Protein AF-A0AAN9AF46-F1 (afdb_monomer_lite)

Structure (mmCIF, N/CA/C/O backbone):
data_AF-A0AAN9AF46-F1
#
_entry.id   AF-A0AAN9AF46-F1
#
loop_
_atom_site.group_PDB
_atom_site.id
_atom_site.type_symbol
_atom_site.label_atom_id
_atom_site.label_alt_id
_atom_site.label_comp_id
_atom_site.label_asym_id
_atom_site.label_entity_id
_atom_site.label_seq_id
_atom_site.pdbx_PDB_ins_code
_atom_site.Cartn_x
_atom_site.Cartn_y
_atom_site.Cartn_z
_atom_site.occupancy
_atom_site.B_iso_or_equiv
_atom_site.auth_seq_id
_atom_site.auth_comp_id
_atom_site.auth_asym_id
_atom_site.auth_atom_id
_atom_site.pdbx_PDB_model_num
ATOM 1 N N . MET A 1 1 ? 28.782 8.458 -15.892 1.00 40.12 1 MET A N 1
ATOM 2 C CA . MET A 1 1 ? 27.442 8.728 -15.322 1.00 40.12 1 MET A CA 1
ATOM 3 C C . MET A 1 1 ? 26.686 7.405 -15.179 1.00 40.12 1 MET A C 1
ATOM 5 O O . MET A 1 1 ? 25.931 7.044 -16.067 1.00 40.12 1 MET A O 1
ATOM 9 N N . SER A 1 2 ? 26.943 6.622 -14.124 1.00 39.41 2 SER A N 1
ATOM 10 C CA . SER A 1 2 ? 26.251 5.338 -13.918 1.00 39.41 2 SER A CA 1
ATOM 11 C C . SER A 1 2 ? 25.066 5.574 -12.990 1.00 39.41 2 SER A C 1
ATOM 13 O O . SER A 1 2 ? 25.229 5.701 -11.774 1.00 39.41 2 SER A O 1
ATOM 15 N N . ALA A 1 3 ? 23.881 5.752 -13.575 1.00 45.16 3 ALA A N 1
ATOM 16 C CA . ALA A 1 3 ? 22.650 5.851 -12.813 1.00 45.16 3 ALA A CA 1
ATOM 17 C C . ALA A 1 3 ? 22.499 4.555 -12.010 1.00 45.16 3 ALA A C 1
ATOM 19 O O . ALA A 1 3 ? 22.362 3.475 -12.582 1.00 45.16 3 ALA A O 1
ATOM 20 N N . ARG A 1 4 ? 22.550 4.667 -10.679 1.00 47.28 4 ARG A N 1
ATOM 21 C CA . ARG A 1 4 ? 22.200 3.611 -9.721 1.00 47.28 4 ARG A CA 1
ATOM 22 C C . ARG A 1 4 ? 20.720 3.264 -9.912 1.00 47.28 4 ARG A C 1
ATOM 24 O O . ARG A 1 4 ? 19.848 3.729 -9.179 1.00 47.28 4 ARG A O 1
ATOM 31 N N . GLY A 1 5 ? 20.430 2.520 -10.972 1.00 47.03 5 GLY A N 1
ATOM 32 C CA . GLY A 1 5 ? 19.110 2.030 -11.312 1.00 47.03 5 GLY A CA 1
ATOM 33 C C . GLY A 1 5 ? 18.732 0.976 -10.291 1.00 47.03 5 GLY A C 1
ATOM 34 O O . GLY A 1 5 ? 19.109 -0.185 -10.425 1.00 47.03 5 GLY A O 1
ATOM 35 N N . GLY A 1 6 ? 18.020 1.385 -9.239 1.00 57.06 6 GLY A N 1
ATOM 36 C CA . GLY A 1 6 ? 17.290 0.439 -8.404 1.00 57.06 6 GLY A CA 1
ATOM 37 C C . GLY A 1 6 ? 16.488 -0.457 -9.340 1.00 57.06 6 GLY A C 1
ATOM 38 O O . GLY A 1 6 ? 15.697 0.053 -10.132 1.00 57.06 6 GLY A O 1
ATOM 39 N N . ARG A 1 7 ? 16.778 -1.763 -9.323 1.00 62.22 7 ARG A N 1
ATOM 40 C CA . ARG A 1 7 ? 16.138 -2.743 -10.204 1.00 62.22 7 ARG A CA 1
ATOM 41 C C . ARG A 1 7 ? 14.623 -2.622 -10.030 1.00 62.22 7 ARG A C 1
ATOM 43 O O . ARG A 1 7 ? 14.100 -2.976 -8.974 1.00 62.22 7 ARG A O 1
ATOM 50 N N . CYS A 1 8 ? 13.969 -2.046 -11.035 1.00 67.38 8 CYS A N 1
ATOM 51 C CA . CYS A 1 8 ? 12.526 -2.082 -11.213 1.00 67.38 8 CYS A CA 1
ATOM 52 C C . CYS A 1 8 ? 12.187 -3.476 -11.736 1.00 67.38 8 CYS A C 1
ATOM 54 O O . CYS A 1 8 ? 12.842 -3.955 -12.663 1.00 67.38 8 CYS A O 1
ATOM 56 N N . GLY A 1 9 ? 11.227 -4.143 -11.113 1.00 74.50 9 GLY A N 1
ATOM 57 C CA . GLY A 1 9 ? 10.830 -5.488 -11.492 1.00 74.50 9 GLY A CA 1
ATOM 58 C C . GLY A 1 9 ? 9.361 -5.742 -11.211 1.00 74.50 9 GLY A C 1
ATOM 59 O O . GLY A 1 9 ? 8.673 -4.938 -10.580 1.00 74.50 9 GLY A O 1
ATOM 60 N N . ILE A 1 10 ? 8.899 -6.892 -11.681 1.00 74.44 10 ILE A N 1
ATOM 61 C CA . ILE A 1 10 ? 7.574 -7.428 -11.388 1.00 74.44 10 ILE A CA 1
ATOM 62 C C . ILE A 1 10 ? 7.758 -8.486 -10.298 1.00 74.44 10 ILE A C 1
ATOM 64 O O . ILE A 1 10 ? 8.640 -9.342 -10.401 1.00 74.44 10 ILE A O 1
ATOM 68 N N . ASN A 1 11 ? 7.005 -8.384 -9.206 1.00 77.06 11 ASN A N 1
ATOM 69 C CA . ASN A 1 11 ? 7.031 -9.389 -8.148 1.00 77.06 11 ASN A CA 1
ATOM 70 C C . ASN A 1 11 ? 6.230 -10.637 -8.566 1.00 77.06 11 ASN A C 1
ATOM 72 O O . ASN A 1 11 ? 5.553 -10.647 -9.588 1.00 77.06 11 ASN A O 1
ATOM 76 N N . GLN A 1 12 ? 6.273 -11.701 -7.765 1.00 74.56 12 GLN A N 1
ATOM 77 C CA . GLN A 1 12 ? 5.569 -12.959 -8.067 1.00 74.56 12 GLN A CA 1
ATOM 78 C C . GLN A 1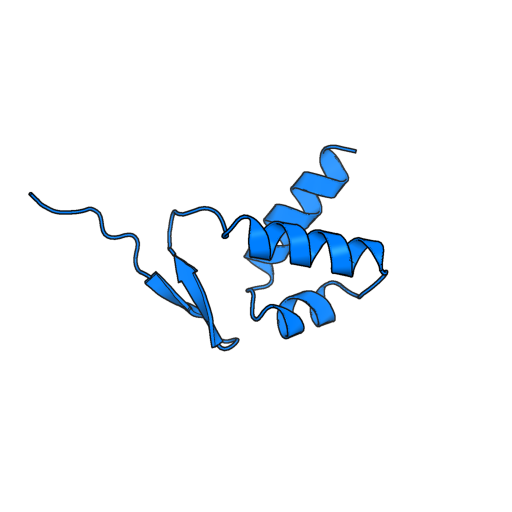 12 ? 4.038 -12.821 -8.125 1.00 74.56 12 GLN A C 1
ATOM 80 O O . GLN A 1 12 ? 3.362 -13.709 -8.629 1.00 74.56 12 GLN A O 1
ATOM 85 N N . LEU A 1 13 ? 3.497 -11.716 -7.612 1.00 72.88 13 LEU A N 1
ATOM 86 C CA . LEU A 1 13 ? 2.078 -11.383 -7.671 1.00 72.88 13 LEU A CA 1
ATOM 87 C C . LEU A 1 13 ? 1.743 -10.518 -8.896 1.00 72.88 13 LEU A C 1
ATOM 89 O O . LEU A 1 13 ? 0.590 -10.158 -9.071 1.00 72.88 13 LEU A O 1
ATOM 93 N N . GLY A 1 14 ? 2.715 -10.168 -9.741 1.00 73.62 14 GLY A N 1
ATOM 94 C CA . GLY A 1 14 ? 2.496 -9.319 -10.915 1.00 73.62 14 GLY A CA 1
ATOM 95 C C . GLY A 1 14 ? 2.576 -7.812 -10.641 1.00 73.62 14 GLY A C 1
ATOM 96 O O . GLY A 1 14 ? 2.356 -7.017 -11.549 1.00 73.62 14 GLY A O 1
ATOM 97 N N . GLY A 1 15 ? 2.902 -7.387 -9.418 1.00 77.25 15 GLY A N 1
ATOM 98 C CA . GLY A 1 15 ? 3.011 -5.973 -9.062 1.00 77.25 15 GLY A CA 1
ATOM 99 C C . GLY A 1 15 ? 4.396 -5.387 -9.308 1.00 77.25 15 GLY A C 1
ATOM 100 O O . GLY A 1 15 ? 5.423 -6.028 -9.072 1.00 77.25 15 GLY A O 1
ATOM 101 N N . HIS A 1 16 ? 4.429 -4.129 -9.742 1.00 75.25 16 HIS A N 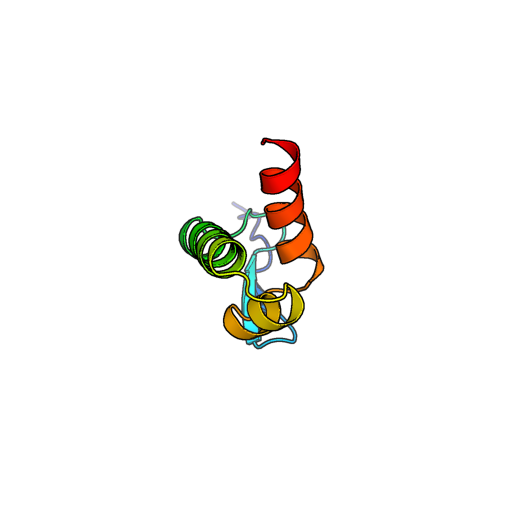1
ATOM 102 C CA . HIS A 1 16 ? 5.672 -3.387 -9.923 1.00 75.25 16 HIS A CA 1
ATOM 103 C C . HIS A 1 16 ? 6.305 -3.020 -8.578 1.00 75.25 16 HIS A C 1
ATOM 105 O O . HIS A 1 16 ? 5.666 -2.419 -7.712 1.00 75.25 16 HIS A O 1
ATOM 111 N N . TYR A 1 17 ? 7.589 -3.331 -8.423 1.00 73.50 17 TYR A N 1
ATOM 112 C CA . TYR A 1 17 ? 8.394 -2.918 -7.280 1.00 73.50 17 TYR A CA 1
ATOM 113 C C . TYR A 1 17 ? 9.719 -2.322 -7.752 1.00 73.50 17 TYR A C 1
ATOM 115 O O . TYR A 1 17 ? 10.245 -2.672 -8.806 1.00 73.50 17 TYR A O 1
ATOM 123 N N . ALA A 1 18 ? 10.266 -1.408 -6.957 1.00 72.25 18 ALA A N 1
ATOM 124 C CA . ALA A 1 18 ? 11.573 -0.819 -7.200 1.00 72.25 18 ALA A CA 1
ATOM 125 C C . ALA A 1 18 ? 12.473 -1.102 -5.998 1.00 72.25 18 ALA A C 1
ATOM 127 O O . ALA A 1 18 ? 12.240 -0.597 -4.899 1.00 72.25 18 ALA A O 1
ATOM 128 N N . ASN A 1 19 ? 13.506 -1.918 -6.209 1.00 69.62 19 ASN A N 1
ATOM 129 C CA . ASN A 1 19 ? 14.459 -2.265 -5.160 1.00 69.62 19 ASN A CA 1
ATOM 130 C C . ASN A 1 19 ? 15.150 -1.013 -4.605 1.00 69.62 19 ASN A C 1
ATOM 132 O O . ASN A 1 19 ? 15.694 -0.207 -5.365 1.00 69.62 19 ASN A O 1
ATOM 136 N N . GLY A 1 20 ? 15.133 -0.864 -3.278 1.00 69.56 20 GLY A N 1
ATOM 137 C CA . GLY A 1 20 ? 15.720 0.280 -2.574 1.00 69.56 20 GLY A CA 1
ATOM 138 C C . GLY A 1 20 ? 14.916 1.580 -2.675 1.00 69.56 20 GLY A C 1
ATOM 139 O O . GLY A 1 20 ? 15.410 2.622 -2.252 1.00 69.56 20 GLY A O 1
ATOM 140 N N . ARG A 1 21 ? 13.696 1.548 -3.229 1.00 72.94 21 ARG A N 1
ATOM 141 C CA . ARG A 1 21 ? 12.788 2.699 -3.245 1.00 72.94 21 ARG A CA 1
ATOM 142 C C . ARG A 1 21 ? 11.547 2.403 -2.400 1.00 72.94 21 ARG A C 1
ATOM 144 O O . ARG A 1 21 ? 11.031 1.287 -2.452 1.00 72.94 21 ARG A O 1
ATOM 151 N N . PRO A 1 22 ? 11.048 3.383 -1.631 1.00 71.56 22 PRO A N 1
ATOM 152 C CA . PRO A 1 22 ? 9.804 3.212 -0.895 1.00 71.56 22 PRO A CA 1
ATOM 153 C C . PRO A 1 22 ? 8.639 3.011 -1.871 1.00 71.56 22 PRO A C 1
ATOM 155 O O . PRO A 1 22 ? 8.658 3.548 -2.982 1.00 71.56 22 PRO A O 1
ATOM 158 N N . LEU A 1 23 ? 7.607 2.269 -1.451 1.00 73.06 23 LEU A N 1
ATOM 159 C CA . LEU A 1 23 ? 6.404 2.064 -2.265 1.00 73.06 23 LEU A CA 1
ATOM 160 C C . LEU A 1 23 ? 5.827 3.412 -2.729 1.00 73.06 23 LEU A C 1
ATOM 162 O O . LEU A 1 23 ? 5.904 4.395 -1.984 1.00 73.06 23 LEU A O 1
ATOM 166 N N . PRO A 1 24 ? 5.195 3.488 -3.909 1.00 78.56 24 PRO A N 1
ATOM 167 C CA . PRO A 1 24 ? 4.499 4.695 -4.325 1.00 78.56 24 PRO A CA 1
ATOM 168 C C . PRO A 1 24 ? 3.465 5.130 -3.269 1.00 78.56 24 PRO A C 1
ATOM 170 O O . PRO A 1 24 ? 2.789 4.273 -2.689 1.00 78.56 24 PRO A O 1
ATOM 173 N N . PRO A 1 25 ? 3.315 6.440 -3.004 1.00 77.12 25 PRO A N 1
ATOM 174 C CA . PRO A 1 25 ? 2.362 6.936 -2.015 1.00 77.12 25 PRO A CA 1
ATOM 175 C C . PRO A 1 25 ? 0.924 6.487 -2.313 1.00 77.12 25 PRO A C 1
ATOM 177 O O . PRO A 1 25 ? 0.215 6.110 -1.391 1.00 77.12 25 PRO A O 1
ATOM 180 N N . MET A 1 26 ? 0.505 6.403 -3.581 1.00 78.62 26 MET A N 1
ATOM 181 C CA . MET A 1 26 ? -0.819 5.861 -3.936 1.00 78.62 26 MET A CA 1
ATOM 182 C C . MET A 1 26 ? -1.037 4.418 -3.461 1.00 78.62 26 MET A C 1
ATOM 184 O O . MET A 1 26 ? -2.117 4.091 -2.975 1.00 78.62 26 MET A O 1
ATOM 188 N N . THR A 1 27 ? -0.027 3.552 -3.578 1.00 79.50 27 THR A N 1
ATOM 189 C CA . THR A 1 27 ? -0.120 2.161 -3.107 1.00 79.50 27 THR A CA 1
ATOM 190 C C . THR A 1 27 ? -0.190 2.114 -1.586 1.00 79.50 27 THR A C 1
ATOM 192 O O . THR A 1 27 ? -0.994 1.374 -1.034 1.00 79.50 27 THR A O 1
ATOM 195 N N . ARG A 1 28 ? 0.598 2.95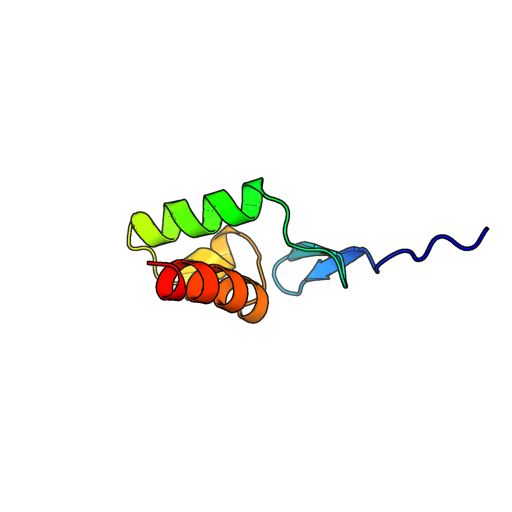8 -0.913 1.00 80.56 28 ARG A N 1
ATOM 196 C CA . ARG A 1 28 ? 0.570 3.134 0.544 1.00 80.56 28 ARG A CA 1
ATOM 197 C C . ARG A 1 28 ? -0.813 3.555 1.057 1.00 80.56 28 ARG A C 1
ATOM 199 O O . ARG A 1 28 ? -1.358 2.905 1.943 1.00 80.56 28 ARG A O 1
ATOM 206 N N . TRP A 1 29 ? -1.420 4.561 0.429 1.00 82.31 29 TRP A N 1
ATOM 207 C CA . TRP A 1 29 ? -2.782 5.008 0.741 1.00 82.31 29 TRP A CA 1
ATOM 208 C C . TRP A 1 29 ? -3.830 3.913 0.518 1.00 82.31 29 TRP A C 1
ATOM 210 O O . TRP A 1 29 ? -4.719 3.737 1.345 1.00 82.31 29 TRP A O 1
ATOM 220 N N . ARG A 1 30 ? -3.707 3.131 -0.559 1.00 83.25 30 ARG A N 1
ATOM 221 C CA . ARG A 1 30 ? -4.610 2.002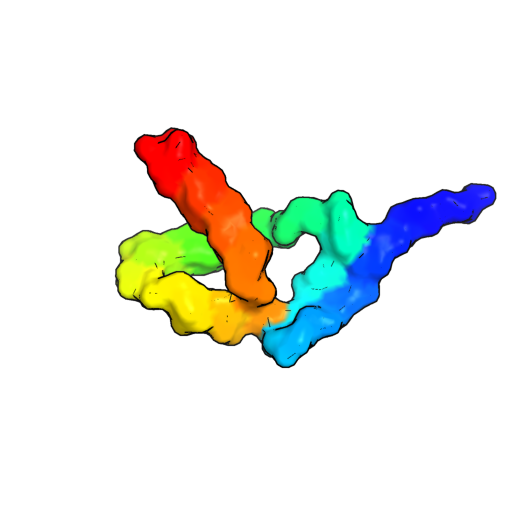 -0.822 1.00 83.25 30 ARG A CA 1
ATOM 222 C C . ARG A 1 30 ? -4.476 0.867 0.193 1.00 83.25 30 ARG A C 1
ATOM 224 O O . ARG A 1 30 ? -5.495 0.305 0.579 1.00 83.25 30 ARG A O 1
ATOM 231 N N . ILE A 1 31 ? -3.257 0.560 0.654 1.00 82.69 31 ILE A N 1
ATOM 232 C CA . ILE A 1 31 ? -3.029 -0.397 1.753 1.00 82.69 31 ILE A CA 1
ATOM 233 C C . ILE A 1 31 ? -3.808 0.052 2.995 1.00 82.69 31 ILE A C 1
ATOM 235 O O . ILE A 1 31 ? -4.535 -0.744 3.583 1.00 82.69 31 ILE A O 1
ATOM 239 N N . LEU A 1 32 ? -3.691 1.334 3.350 1.00 81.44 32 LEU A N 1
ATOM 240 C CA . LEU A 1 32 ? -4.363 1.920 4.509 1.00 81.44 32 LEU A CA 1
ATOM 241 C C . LEU A 1 32 ? -5.885 1.908 4.379 1.00 81.44 32 LEU A C 1
ATOM 243 O O . LEU A 1 32 ? -6.567 1.491 5.307 1.00 81.44 32 LEU A O 1
ATOM 247 N N . GLN A 1 33 ? -6.428 2.316 3.230 1.00 85.50 33 GLN A N 1
ATOM 248 C CA . GLN A 1 33 ? -7.878 2.318 3.018 1.00 85.50 33 GLN A CA 1
ATOM 249 C C . GLN A 1 33 ? -8.486 0.922 3.160 1.00 85.50 33 GLN A C 1
ATOM 251 O O . GLN A 1 33 ? -9.502 0.767 3.832 1.00 85.50 33 GLN A O 1
ATOM 256 N N . LEU 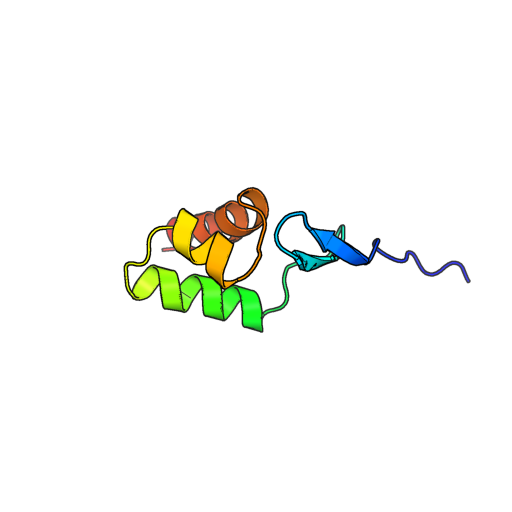A 1 34 ? -7.857 -0.097 2.570 1.00 83.94 34 LEU A N 1
ATOM 257 C CA . LEU A 1 34 ? -8.366 -1.463 2.660 1.00 83.94 34 LEU A CA 1
ATOM 258 C C . LEU A 1 34 ? -8.225 -2.032 4.079 1.00 83.94 34 LEU A C 1
ATOM 260 O O . LEU A 1 34 ? -9.130 -2.713 4.556 1.00 83.94 34 LEU A O 1
ATOM 264 N N . ALA A 1 35 ? -7.132 -1.711 4.775 1.00 82.88 35 ALA A N 1
ATOM 265 C CA . ALA A 1 35 ? -6.953 -2.067 6.180 1.00 82.88 35 ALA A CA 1
ATOM 266 C C . ALA A 1 35 ? -8.040 -1.444 7.073 1.00 82.88 35 ALA A C 1
ATOM 268 O O . ALA A 1 35 ? -8.641 -2.144 7.885 1.00 82.88 35 ALA A O 1
ATOM 269 N N . LEU A 1 36 ? -8.344 -0.156 6.879 1.00 83.12 36 LEU A N 1
ATOM 270 C CA . LEU A 1 36 ? -9.404 0.555 7.605 1.00 83.12 36 LEU A CA 1
ATOM 271 C C . LEU A 1 36 ? -10.800 -0.002 7.304 1.00 83.12 36 LEU A C 1
ATOM 273 O O . LEU A 1 36 ? -11.660 -0.015 8.177 1.00 83.12 36 LEU A O 1
ATOM 277 N N . MET A 1 37 ? -11.018 -0.507 6.089 1.00 85.06 37 MET A N 1
ATOM 278 C CA . MET A 1 37 ? -12.245 -1.214 5.708 1.00 85.06 37 MET A CA 1
ATOM 279 C C . MET A 1 37 ? -12.354 -2.627 6.312 1.00 85.06 37 MET A C 1
ATOM 281 O O . MET A 1 37 ? -13.340 -3.316 6.063 1.00 85.06 37 MET A O 1
ATOM 285 N N . GLY A 1 38 ? -11.362 -3.080 7.087 1.00 82.94 38 GLY A N 1
ATOM 286 C CA . GLY A 1 38 ? -11.369 -4.391 7.737 1.00 82.94 38 GLY A CA 1
ATOM 287 C C . GLY A 1 38 ? -10.979 -5.552 6.819 1.00 82.94 38 GLY A C 1
ATOM 288 O O . GLY A 1 38 ? -11.213 -6.711 7.167 1.00 82.94 38 GLY A O 1
ATOM 289 N N . TYR A 1 39 ? -10.381 -5.281 5.652 1.00 82.88 39 TYR A N 1
ATOM 290 C CA . TYR A 1 39 ? -9.876 -6.351 4.794 1.00 82.88 39 TYR A CA 1
ATOM 291 C C . TYR A 1 39 ? -8.696 -7.055 5.457 1.00 82.88 39 TYR A C 1
ATOM 293 O O . TYR A 1 39 ? -7.808 -6.436 6.046 1.00 82.88 39 TYR A O 1
ATOM 301 N N . ARG A 1 40 ? -8.655 -8.381 5.313 1.00 81.25 40 ARG A N 1
ATOM 302 C CA . ARG A 1 40 ? -7.540 -9.169 5.833 1.00 81.25 40 ARG A CA 1
ATOM 303 C C . ARG A 1 40 ? -6.256 -8.829 5.073 1.00 81.25 40 ARG A C 1
ATOM 305 O O . ARG A 1 40 ? -6.289 -8.687 3.849 1.00 81.25 40 ARG A O 1
ATOM 312 N N . PRO A 1 41 ? -5.100 -8.803 5.752 1.00 73.69 41 PRO A N 1
ATOM 313 C CA . PRO A 1 41 ? -3.821 -8.429 5.148 1.00 73.69 41 PRO A CA 1
ATOM 314 C C . PRO A 1 41 ? -3.445 -9.290 3.933 1.00 73.69 41 PRO A C 1
ATOM 316 O O . PRO A 1 41 ? -2.908 -8.786 2.950 1.00 73.69 41 PRO A O 1
ATOM 319 N N . CYS A 1 42 ? -3.785 -10.582 3.956 1.00 80.56 42 CYS A N 1
ATOM 320 C CA . CYS A 1 42 ? -3.583 -11.488 2.825 1.00 80.56 42 CYS A CA 1
ATOM 321 C C . CYS A 1 42 ? -4.415 -11.108 1.591 1.00 80.56 42 CYS A C 1
ATOM 323 O O . CYS A 1 42 ? -3.923 -11.205 0.468 1.00 80.56 42 CYS A O 1
ATOM 325 N N . ASP A 1 43 ? -5.647 -10.644 1.790 1.00 83.25 43 ASP A N 1
ATOM 326 C CA . ASP A 1 43 ? -6.541 -10.238 0.710 1.00 83.25 43 ASP A CA 1
ATOM 327 C C . ASP A 1 43 ? -6.093 -8.886 0.130 1.00 83.25 43 ASP A C 1
ATOM 329 O O . ASP A 1 43 ? -6.124 -8.699 -1.086 1.00 83.25 43 ASP A O 1
ATOM 333 N N . ILE A 1 44 ? -5.555 -7.989 0.961 1.00 81.69 44 ILE A N 1
ATOM 334 C CA . ILE A 1 44 ? -4.981 -6.707 0.522 1.00 81.69 44 ILE A CA 1
ATOM 335 C C . ILE A 1 44 ? -3.699 -6.909 -0.295 1.00 81.69 44 ILE A C 1
ATOM 337 O O . ILE A 1 44 ? -3.548 -6.311 -1.363 1.00 81.69 44 ILE A O 1
ATOM 341 N N . SER A 1 45 ? -2.788 -7.778 0.162 1.00 81.00 45 SER A N 1
ATOM 342 C CA . SER A 1 45 ? -1.570 -8.126 -0.585 1.00 81.00 45 SER A CA 1
ATOM 343 C C . SER A 1 45 ? -1.885 -8.670 -1.979 1.00 81.00 45 SER A C 1
ATOM 345 O O . SER A 1 45 ? -1.190 -8.322 -2.935 1.00 81.00 45 SER A O 1
ATOM 347 N N . ARG A 1 46 ? -2.959 -9.460 -2.117 1.00 80.12 46 ARG A N 1
ATOM 348 C CA . ARG A 1 46 ? -3.436 -9.946 -3.419 1.00 80.12 46 ARG A CA 1
ATOM 349 C C . ARG A 1 46 ? -4.066 -8.841 -4.268 1.00 80.12 46 ARG A C 1
ATOM 351 O O . ARG A 1 46 ? -3.744 -8.759 -5.444 1.00 80.12 46 ARG A O 1
ATOM 358 N N . HIS A 1 47 ? -4.899 -7.969 -3.697 1.00 80.69 47 HIS A N 1
ATOM 359 C CA . HIS A 1 47 ? -5.535 -6.871 -4.445 1.00 80.69 47 HIS A CA 1
ATOM 360 C C . HIS A 1 47 ? -4.533 -5.853 -4.989 1.00 80.69 47 HIS A C 1
ATOM 362 O O . HIS A 1 47 ? -4.715 -5.314 -6.078 1.00 80.69 47 HIS A O 1
ATOM 368 N N . LEU A 1 48 ? -3.481 -5.570 -4.223 1.00 78.50 48 LEU A N 1
ATOM 369 C CA . LEU A 1 48 ? -2.472 -4.582 -4.598 1.00 78.50 48 LEU A CA 1
ATOM 370 C C . LEU A 1 48 ? -1.272 -5.202 -5.309 1.00 78.50 48 LEU A C 1
ATOM 372 O O . LEU A 1 48 ? -0.379 -4.468 -5.729 1.00 78.50 48 LEU A O 1
ATOM 376 N N . LEU A 1 49 ? -1.259 -6.532 -5.448 1.00 79.19 49 LEU A N 1
ATOM 377 C CA . LEU A 1 49 ? -0.153 -7.297 -6.012 1.00 79.19 49 LEU A CA 1
ATOM 378 C C . LEU A 1 49 ? 1.169 -6.925 -5.318 1.00 79.19 49 LEU A C 1
ATOM 380 O O . LEU A 1 49 ? 2.192 -6.742 -5.964 1.00 79.19 49 LEU A O 1
ATOM 384 N N . VAL A 1 50 ? 1.153 -6.743 -3.993 1.00 76.38 50 VAL A N 1
ATOM 385 C CA . VAL A 1 50 ? 2.317 -6.335 -3.189 1.00 76.38 50 VAL A CA 1
ATOM 386 C C . VAL A 1 50 ? 2.769 -7.508 -2.328 1.00 76.38 50 VAL A C 1
ATOM 388 O O . VAL A 1 50 ? 1.964 -8.117 -1.625 1.00 76.38 50 VAL A O 1
ATOM 391 N N . SER A 1 51 ? 4.073 -7.799 -2.325 1.00 76.88 51 SER A N 1
ATOM 392 C CA . SER A 1 51 ? 4.653 -8.853 -1.487 1.00 76.88 51 SER A CA 1
ATOM 393 C C . SER A 1 51 ? 4.344 -8.643 0.001 1.00 76.88 51 SER A C 1
ATOM 395 O O . SER A 1 51 ? 4.426 -7.521 0.505 1.00 76.88 51 SER A O 1
ATOM 397 N N . HIS A 1 52 ?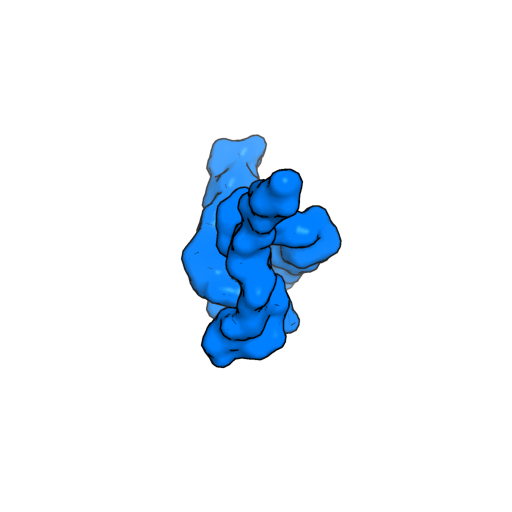 4.080 -9.733 0.728 1.00 70.31 52 HIS A N 1
ATOM 398 C CA . HIS A 1 52 ? 3.728 -9.713 2.156 1.00 70.31 52 HIS A CA 1
ATOM 399 C C . HIS A 1 52 ? 4.674 -8.860 3.020 1.00 70.31 52 HIS A C 1
ATOM 401 O O . HIS A 1 52 ? 4.205 -8.094 3.858 1.00 70.31 52 HIS A O 1
ATOM 407 N N . GLY A 1 53 ? 5.989 -8.915 2.778 1.00 69.75 53 GLY A N 1
ATOM 408 C CA . GLY A 1 53 ? 6.965 -8.106 3.521 1.00 69.75 53 GLY A CA 1
ATOM 409 C C . GLY A 1 53 ? 6.820 -6.592 3.308 1.00 69.75 53 GLY A C 1
ATOM 410 O O . GLY A 1 53 ? 6.974 -5.819 4.248 1.00 69.75 53 GLY A O 1
ATOM 411 N N . CYS A 1 54 ? 6.454 -6.157 2.098 1.00 70.56 54 CYS A N 1
ATOM 412 C CA . CYS A 1 54 ? 6.203 -4.742 1.798 1.00 70.56 54 CYS A CA 1
ATOM 413 C C . CYS A 1 54 ? 4.901 -4.239 2.439 1.00 70.56 54 CYS A C 1
ATOM 415 O O . CYS A 1 54 ? 4.844 -3.099 2.898 1.00 70.56 54 CYS A O 1
ATOM 417 N N . TYR A 1 55 ? 3.872 -5.092 2.494 1.00 73.25 55 TYR A N 1
ATOM 418 C CA . TYR A 1 55 ? 2.628 -4.793 3.201 1.00 73.25 55 TYR A CA 1
ATOM 419 C C . TYR A 1 55 ? 2.875 -4.656 4.708 1.00 73.25 55 TYR A C 1
ATOM 421 O O . TYR A 1 55 ? 2.500 -3.643 5.290 1.00 73.25 55 TYR A O 1
ATOM 429 N N . TYR A 1 56 ? 3.555 -5.633 5.323 1.00 70.75 56 TYR A N 1
ATOM 430 C CA . TYR A 1 56 ? 3.842 -5.635 6.760 1.00 70.75 56 TYR A CA 1
ATOM 431 C C . TYR A 1 56 ? 4.664 -4.418 7.176 1.00 70.75 56 TYR A C 1
ATOM 433 O O . TYR A 1 56 ? 4.319 -3.786 8.165 1.00 70.75 56 TYR A O 1
ATOM 441 N N . TYR A 1 57 ? 5.682 -4.029 6.401 1.00 69.81 57 TYR A N 1
ATOM 442 C CA . TYR A 1 57 ? 6.468 -2.829 6.698 1.00 69.81 57 TYR A CA 1
ATOM 443 C C . TYR A 1 57 ? 5.593 -1.571 6.781 1.00 69.81 57 TYR A C 1
ATOM 445 O O . TYR A 1 57 ? 5.743 -0.774 7.702 1.00 69.81 57 TYR A O 1
ATOM 453 N N . HIS A 1 58 ? 4.644 -1.401 5.854 1.00 68.88 58 HIS A N 1
ATOM 454 C CA . HIS A 1 58 ? 3.790 -0.215 5.853 1.00 68.88 58 HIS A CA 1
ATOM 455 C C . HIS A 1 58 ? 2.655 -0.290 6.883 1.00 68.88 58 HIS A C 1
ATOM 457 O O . HIS A 1 58 ? 2.376 0.694 7.564 1.00 68.88 58 HIS A O 1
ATOM 463 N N . TYR A 1 59 ? 2.044 -1.464 7.032 1.00 71.44 59 TYR A N 1
ATOM 464 C CA . TYR A 1 59 ? 0.977 -1.715 7.994 1.00 71.44 59 TYR A CA 1
ATOM 465 C C . TYR A 1 59 ? 1.472 -1.607 9.444 1.00 71.44 59 TYR A C 1
ATOM 467 O O . TYR A 1 59 ? 0.843 -0.922 10.245 1.00 71.44 59 TYR A O 1
ATOM 475 N N . TYR A 1 60 ? 2.623 -2.206 9.781 1.00 64.50 60 TYR A N 1
ATOM 476 C CA . TYR A 1 60 ? 3.218 -2.098 11.120 1.00 64.50 60 TYR A CA 1
ATOM 477 C C . TYR A 1 60 ? 3.702 -0.687 11.421 1.00 64.50 60 TYR A C 1
ATOM 479 O O . TYR A 1 60 ? 3.502 -0.235 12.544 1.00 64.50 60 TYR A O 1
ATOM 487 N N . CYS A 1 61 ? 4.289 0.022 10.445 1.00 58.88 61 CYS A N 1
ATOM 488 C CA . CYS A 1 61 ? 4.626 1.433 10.632 1.00 58.88 61 CYS A CA 1
ATOM 489 C C . CYS A 1 61 ? 3.391 2.263 10.985 1.00 58.88 61 CYS A C 1
ATOM 491 O O . CYS A 1 61 ? 3.507 3.121 11.842 1.00 58.88 61 CYS A O 1
ATOM 493 N N . TYR A 1 62 ? 2.231 2.016 10.366 1.00 65.44 62 TYR A N 1
ATOM 494 C CA . TYR A 1 62 ? 1.004 2.751 10.688 1.00 65.44 62 TYR A CA 1
ATOM 495 C C . TYR A 1 62 ? 0.422 2.363 12.054 1.00 65.44 62 TYR A C 1
ATOM 497 O O . TYR A 1 62 ? 0.113 3.244 12.845 1.00 65.44 62 TYR A O 1
ATOM 505 N N . TYR A 1 63 ? 0.339 1.064 12.364 1.00 61.06 63 TYR A N 1
ATOM 506 C CA . TYR A 1 63 ? -0.163 0.573 13.656 1.00 61.06 63 TYR A CA 1
ATOM 507 C C . TYR A 1 63 ? 0.755 0.863 14.853 1.00 61.06 63 TYR A C 1
ATOM 509 O O . TYR A 1 63 ? 0.285 0.789 15.976 1.00 61.06 63 TYR A O 1
ATOM 517 N N . ASN A 1 64 ? 2.051 1.129 14.646 1.00 57.50 64 ASN A N 1
ATOM 518 C CA . ASN A 1 64 ? 2.976 1.539 15.718 1.00 57.50 64 ASN A CA 1
ATOM 519 C C . ASN A 1 64 ? 3.147 3.067 15.816 1.00 57.50 64 ASN A C 1
ATOM 521 O O . ASN A 1 64 ? 3.790 3.533 16.751 1.00 57.50 64 ASN A O 1
ATOM 525 N N . TYR A 1 65 ? 2.630 3.843 14.856 1.00 50.88 65 TYR A N 1
ATOM 526 C CA . TYR A 1 65 ? 2.594 5.314 14.921 1.00 50.88 65 TYR A CA 1
ATOM 527 C C . TYR A 1 65 ? 1.245 5.867 15.416 1.00 50.88 65 TYR A C 1
ATOM 529 O O . TYR A 1 65 ? 1.094 7.087 15.495 1.00 50.88 65 TYR A O 1
ATOM 537 N N . TYR A 1 66 ? 0.293 4.984 15.736 1.00 45.34 66 TYR A N 1
ATOM 538 C CA . TYR A 1 66 ? -0.975 5.267 16.410 1.00 45.34 66 TYR A CA 1
ATOM 539 C C . TYR A 1 66 ? -1.039 4.525 17.742 1.00 45.34 66 TYR A C 1
ATOM 541 O O . TYR A 1 66 ? -0.502 3.397 17.801 1.00 45.34 66 TYR A O 1
#

Foldseek 3Di:
DDPPQQDWDQDPLRATDGHPDQDDVVLLVQLVVCVVVVHDLVVSCNVRVHDSVSSCVSVVVVVVVD

Secondary structure (DSSP, 8-state):
-------EEE-TTS-EEETTSPPPHHHHHHHHHHHHTT--HHHHHHHTT--HHHHHHHHHHHHH--

Organism: Halocaridina rubra (NCBI:txid373956)

pLDDT: mean 71.81, std 11.45, range [39.41, 85.5]

Sequence (66 aa):
MSARGGRCGINQLGGHYANGRPLPPMTRWRILQLALMGYRPCDISRHLLVSHGCYYYHYYCYYNYY

InterPro domains:
  IPR001523 Paired domain [PF00292] (6-60)
  IPR001523 Paired domain [PR00027] (10-25)
  IPR001523 Paired domain [PR00027] (28-46)
  IPR001523 Paired domain [PR00027] (48-65)
  IPR001523 Paired domain [PS51057] (6-66)
  IPR009057 Homedomain-like superfamily [SSF46689] (9-59)
  IPR036388 Winged helix-like DNA-binding domain superfamily [G3DSA:1.10.10.10] (6-65)
  IPR043565 PAX family [PTHR45636] (6-54)

Radius of gyration: 12.93 Å; chains: 1; bounding box: 40×22×32 Å